Protein AF-A0A2E5KXA5-F1 (afdb_monomer_lite)

Secondary structure (DSSP, 8-state):
-----SS--HHHHHHHHHHHHHH-TT---EEEE--B-GGGHHHHHHHHHHTT-TT---B-TTSSBPP---TT---B-BEEEEES-SHHHHTTTTBBGGGSHHHHHHHHHHHHH-SEEEPPPEE-TTS-EE--EEE---GGGS--SSHHHHT-

Structure (mmCIF, N/CA/C/O backbone):
data_AF-A0A2E5KXA5-F1
#
_entry.id   AF-A0A2E5KXA5-F1
#
loop_
_atom_site.group_PDB
_atom_site.id
_atom_site.type_symbol
_atom_site.label_atom_id
_atom_site.label_alt_id
_atom_site.label_comp_id
_atom_site.label_asym_id
_atom_site.label_entity_id
_atom_site.label_seq_id
_atom_site.pdbx_PDB_ins_code
_atom_site.Cartn_x
_atom_site.Cartn_y
_atom_site.Cartn_z
_atom_site.occupancy
_atom_site.B_iso_or_equiv
_atom_site.auth_seq_id
_atom_site.auth_comp_id
_atom_site.auth_asym_id
_atom_site.auth_atom_id
_atom_site.pdbx_PDB_model_num
ATOM 1 N N . MET A 1 1 ? -23.837 -23.315 3.170 1.00 31.17 1 MET A N 1
ATOM 2 C CA . MET A 1 1 ? -23.643 -21.969 3.753 1.00 31.17 1 MET A CA 1
ATOM 3 C C . MET A 1 1 ? -22.189 -21.877 4.208 1.00 31.17 1 MET A C 1
ATOM 5 O O . MET A 1 1 ? -21.880 -22.210 5.343 1.00 31.17 1 MET A O 1
ATOM 9 N N . TYR A 1 2 ? -21.275 -21.596 3.276 1.00 32.22 2 TYR A N 1
ATOM 10 C CA . TYR A 1 2 ? -19.829 -21.607 3.523 1.00 32.22 2 TYR A CA 1
ATOM 11 C C . TYR A 1 2 ? -19.417 -20.203 3.975 1.00 32.22 2 TYR A C 1
ATOM 13 O O . TYR A 1 2 ? -19.534 -19.253 3.206 1.00 32.22 2 TYR A O 1
ATOM 21 N N . ARG A 1 3 ? -19.024 -20.062 5.246 1.00 36.06 3 ARG A N 1
ATOM 22 C CA . ARG A 1 3 ? -18.390 -18.843 5.761 1.00 36.06 3 ARG A CA 1
ATOM 23 C C . ARG A 1 3 ? -17.028 -18.716 5.077 1.00 36.06 3 ARG A C 1
ATOM 25 O O . ARG A 1 3 ? -16.118 -19.476 5.397 1.00 36.06 3 ARG A O 1
ATOM 32 N N . ALA A 1 4 ? -16.915 -17.805 4.114 1.00 38.41 4 ALA A N 1
ATOM 33 C CA . ALA A 1 4 ? -15.623 -17.360 3.613 1.00 38.41 4 ALA A CA 1
ATOM 34 C C . ALA A 1 4 ? -14.886 -16.699 4.786 1.00 38.41 4 ALA A C 1
ATOM 36 O O . ALA A 1 4 ? -15.422 -15.806 5.433 1.00 38.41 4 ALA A O 1
ATOM 37 N N . SER A 1 5 ? -13.718 -17.236 5.125 1.00 41.88 5 SER A N 1
ATOM 38 C CA . SER A 1 5 ? -12.832 -16.692 6.150 1.00 41.88 5 SER A CA 1
ATOM 39 C C . SER A 1 5 ? -12.443 -15.261 5.769 1.00 41.88 5 SER A C 1
ATOM 41 O O . SER A 1 5 ? -12.051 -15.030 4.631 1.00 41.88 5 SER A O 1
ATOM 43 N N . ASP A 1 6 ? -12.555 -14.334 6.723 1.00 51.38 6 ASP A N 1
ATOM 44 C CA . ASP A 1 6 ? -12.339 -12.879 6.605 1.00 51.38 6 ASP A CA 1
ATOM 45 C C . ASP A 1 6 ? -10.902 -12.447 6.211 1.00 51.38 6 ASP A C 1
ATOM 47 O O . ASP A 1 6 ? -10.542 -11.277 6.333 1.00 51.38 6 ASP A O 1
ATOM 51 N N . ALA A 1 7 ? -10.063 -13.366 5.728 1.00 55.81 7 ALA A N 1
ATOM 52 C CA . ALA A 1 7 ? -8.712 -13.098 5.256 1.00 55.81 7 ALA A CA 1
ATOM 53 C C . ALA A 1 7 ? -8.597 -13.472 3.773 1.00 55.81 7 ALA A C 1
ATOM 55 O O . ALA A 1 7 ? -8.814 -14.627 3.400 1.00 55.81 7 ALA A O 1
ATOM 56 N N . ILE A 1 8 ? -8.217 -12.504 2.930 1.00 62.84 8 ILE A N 1
ATOM 57 C CA . ILE A 1 8 ? -7.778 -12.798 1.560 1.00 62.84 8 ILE A CA 1
ATOM 58 C C . ILE A 1 8 ? -6.620 -13.786 1.672 1.00 62.84 8 ILE A C 1
ATOM 60 O O . ILE A 1 8 ? -5.606 -13.492 2.310 1.00 62.84 8 ILE A O 1
ATOM 64 N N . ARG A 1 9 ? -6.782 -14.972 1.086 1.00 74.19 9 ARG A N 1
ATOM 65 C CA . ARG A 1 9 ? -5.766 -16.013 1.187 1.00 74.19 9 ARG A CA 1
ATOM 66 C C . ARG A 1 9 ? -4.540 -15.590 0.368 1.00 74.19 9 ARG A C 1
ATOM 68 O O . ARG A 1 9 ? -4.713 -15.184 -0.782 1.00 74.19 9 ARG A O 1
ATOM 75 N N . PRO A 1 10 ? -3.310 -15.711 0.902 1.00 76.06 10 PRO A N 1
ATOM 76 C CA . PRO A 1 10 ? -2.109 -15.218 0.223 1.00 76.06 10 PRO A CA 1
ATOM 77 C C . PRO A 1 10 ? -1.923 -15.749 -1.205 1.00 76.06 10 PRO A C 1
ATOM 79 O O . PRO A 1 10 ? -1.500 -15.002 -2.083 1.00 76.06 10 PRO A O 1
ATOM 82 N N . TYR A 1 11 ? -2.284 -17.012 -1.460 1.00 81.12 11 TYR A N 1
ATOM 83 C CA . TYR A 1 11 ? -2.170 -17.613 -2.792 1.00 81.12 11 TYR A CA 1
ATOM 84 C C . TYR A 1 11 ? -3.185 -17.037 -3.798 1.00 81.12 11 TYR A C 1
ATOM 86 O O . TYR A 1 11 ? -2.830 -16.820 -4.948 1.00 81.12 11 TYR A O 1
ATOM 94 N N . GLU A 1 12 ? -4.411 -16.709 -3.369 1.00 85.12 12 GLU A N 1
ATOM 95 C CA . GLU A 1 12 ? -5.433 -16.108 -4.246 1.00 85.12 12 GLU A CA 1
ATOM 96 C C . GLU A 1 12 ? -5.028 -14.689 -4.652 1.00 85.12 12 GLU A C 1
ATOM 98 O O . GLU A 1 12 ? -5.184 -14.297 -5.807 1.00 85.12 12 GLU A O 1
ATOM 103 N N . LEU A 1 13 ? -4.458 -13.930 -3.710 1.00 88.19 13 LEU A N 1
ATOM 104 C CA . LEU A 1 13 ? -3.921 -12.602 -3.991 1.00 88.19 13 LEU A CA 1
ATOM 105 C C . LEU A 1 13 ? -2.721 -12.663 -4.939 1.00 88.19 13 LEU A C 1
ATOM 107 O O . LEU A 1 13 ? -2.598 -11.806 -5.811 1.00 88.19 13 LEU A O 1
ATOM 111 N N . LEU A 1 14 ? -1.851 -13.662 -4.780 1.00 90.94 14 LEU A N 1
ATOM 112 C CA . LEU A 1 14 ? -0.697 -13.867 -5.649 1.00 90.94 14 LEU A CA 1
ATOM 113 C C . LEU A 1 14 ? -1.122 -14.167 -7.089 1.00 90.94 14 LEU A C 1
ATOM 115 O O . LEU A 1 14 ? -0.659 -13.496 -8.011 1.00 90.94 14 LEU A O 1
ATOM 119 N N . ASP A 1 15 ? -2.020 -15.134 -7.274 1.00 92.19 15 ASP A N 1
ATOM 120 C CA . ASP A 1 15 ? -2.497 -15.537 -8.598 1.00 92.19 15 ASP A CA 1
ATOM 121 C C . ASP A 1 15 ? -3.225 -14.382 -9.299 1.00 92.19 15 ASP A C 1
ATOM 123 O O . ASP A 1 15 ? -2.900 -14.052 -10.441 1.00 92.19 15 ASP A O 1
ATOM 127 N N . LEU A 1 16 ? -4.117 -13.683 -8.584 1.00 92.19 16 LEU A N 1
ATOM 128 C CA . LEU A 1 16 ? -4.795 -12.497 -9.110 1.00 92.19 16 LEU A CA 1
ATOM 129 C C . LEU A 1 16 ? -3.803 -11.383 -9.468 1.00 92.19 16 LEU A C 1
ATOM 131 O O . LEU A 1 16 ? -3.939 -10.742 -10.509 1.00 92.19 16 LEU A O 1
ATOM 135 N N . SER A 1 17 ? -2.796 -11.137 -8.624 1.00 94.44 17 SER A N 1
ATOM 136 C CA . SER A 1 17 ? -1.803 -10.090 -8.891 1.00 94.44 17 SER A CA 1
ATOM 137 C C . SER A 1 17 ? -1.019 -10.388 -10.167 1.00 94.44 17 SER A C 1
ATOM 139 O O . SER A 1 17 ? -0.830 -9.497 -10.990 1.00 94.44 17 SER A O 1
ATOM 141 N N . ARG A 1 18 ? -0.622 -11.646 -10.378 1.00 94.50 18 ARG A N 1
ATOM 142 C CA . ARG A 1 18 ? 0.080 -12.080 -11.595 1.00 94.50 18 ARG A CA 1
ATOM 143 C C . ARG A 1 18 ? -0.782 -11.956 -12.842 1.00 94.50 18 ARG A C 1
ATOM 145 O O . ARG A 1 18 ? -0.290 -11.495 -13.870 1.00 94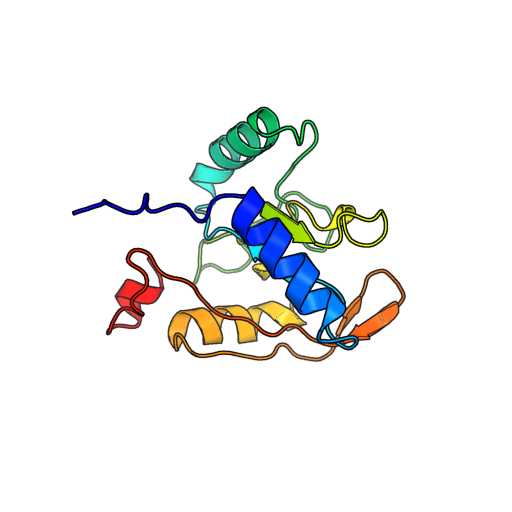.50 18 ARG A O 1
ATOM 152 N N . GLU A 1 19 ? -2.058 -12.322 -12.747 1.00 95.38 19 GLU A N 1
ATOM 153 C CA . GLU A 1 19 ? -3.010 -12.150 -13.846 1.00 95.38 19 GLU A CA 1
ATOM 154 C C . GLU A 1 19 ? -3.144 -10.670 -14.230 1.00 95.38 19 GLU A C 1
ATOM 156 O O . GLU A 1 19 ? -3.021 -10.320 -15.403 1.00 95.38 19 GLU A O 1
ATOM 161 N N . LEU A 1 20 ? -3.301 -9.782 -13.243 1.00 94.81 20 LEU A N 1
ATOM 162 C CA . LEU A 1 20 ? -3.411 -8.340 -13.472 1.00 94.81 20 LEU A CA 1
ATOM 163 C C . LEU A 1 20 ? -2.126 -7.738 -14.054 1.00 94.81 20 LEU A C 1
ATOM 165 O O . LEU A 1 20 ? -2.200 -6.962 -15.005 1.00 94.81 20 LEU A O 1
ATOM 169 N N . LEU A 1 21 ? -0.957 -8.104 -13.527 1.00 95.44 21 LEU A N 1
ATOM 170 C CA . LEU A 1 21 ? 0.334 -7.646 -14.051 1.00 95.44 21 LEU A CA 1
ATOM 171 C C . LEU A 1 21 ? 0.556 -8.116 -15.494 1.00 95.44 21 LEU A C 1
ATOM 173 O O . LEU A 1 21 ? 1.081 -7.366 -16.314 1.00 95.44 21 LEU A O 1
ATOM 177 N N . SER A 1 22 ? 0.115 -9.332 -15.832 1.00 95.12 22 SER A N 1
ATOM 178 C CA . SER A 1 22 ? 0.206 -9.843 -17.201 1.00 95.12 22 SER A CA 1
ATOM 179 C C . SER A 1 22 ? -0.800 -9.187 -18.150 1.00 95.12 22 SER A C 1
ATOM 181 O O . SER A 1 22 ? -0.485 -8.993 -19.324 1.00 95.12 22 SER A O 1
ATOM 183 N N . ALA A 1 23 ? -2.012 -8.886 -17.680 1.00 97.06 23 ALA A N 1
ATOM 184 C CA . ALA A 1 23 ? -3.068 -8.285 -18.493 1.00 97.06 23 ALA A CA 1
ATOM 185 C C . ALA A 1 23 ? -2.846 -6.784 -18.740 1.00 97.06 23 ALA A C 1
ATOM 187 O O . ALA A 1 23 ? -3.265 -6.259 -19.773 1.00 97.06 23 ALA A O 1
ATOM 188 N N . TYR A 1 24 ? -2.180 -6.094 -17.811 1.00 95.69 24 TYR A N 1
ATOM 189 C CA . TYR A 1 24 ? -2.003 -4.645 -17.837 1.00 95.69 24 TYR A CA 1
ATOM 190 C C . TYR A 1 24 ? -0.518 -4.262 -17.733 1.00 95.69 24 TYR A C 1
ATOM 192 O O . TYR A 1 24 ? -0.043 -3.956 -16.641 1.00 95.69 24 TYR A O 1
ATOM 200 N N . PRO A 1 25 ? 0.212 -4.168 -18.866 1.00 90.62 25 PRO A N 1
ATOM 201 C CA . PRO A 1 25 ? 1.655 -3.885 -18.879 1.00 90.62 25 PRO A CA 1
ATOM 202 C C . PRO A 1 25 ? 2.076 -2.546 -18.253 1.00 90.62 25 PRO A C 1
ATOM 204 O O . PRO A 1 25 ? 3.258 -2.307 -18.024 1.00 90.62 25 PRO A O 1
ATOM 207 N N . PHE A 1 26 ? 1.124 -1.641 -18.011 1.00 90.75 26 PHE A N 1
ATOM 208 C CA . PHE A 1 26 ? 1.361 -0.370 -17.325 1.00 90.75 26 PHE A CA 1
ATOM 209 C C . PHE A 1 26 ? 1.342 -0.495 -15.792 1.00 90.75 26 PHE A C 1
ATOM 211 O O . PHE A 1 26 ? 1.788 0.425 -15.107 1.00 90.75 26 PHE A O 1
ATOM 218 N N . ILE A 1 27 ? 0.835 -1.604 -15.239 1.00 93.62 27 ILE A N 1
ATOM 219 C CA . ILE A 1 27 ? 0.914 -1.902 -13.807 1.00 93.62 27 ILE A CA 1
ATOM 220 C C . ILE A 1 27 ? 2.262 -2.565 -13.554 1.00 93.62 27 ILE A C 1
ATOM 222 O O . ILE A 1 27 ? 2.553 -3.638 -14.070 1.00 93.62 27 ILE A O 1
ATOM 226 N N . ARG A 1 28 ? 3.095 -1.908 -12.748 1.00 92.25 28 ARG A N 1
ATOM 227 C CA . ARG A 1 28 ? 4.443 -2.396 -12.425 1.00 92.25 28 ARG A CA 1
ATOM 228 C C . ARG A 1 28 ? 4.502 -3.209 -11.137 1.00 92.25 28 ARG A C 1
ATOM 230 O O . ARG A 1 28 ? 5.401 -4.020 -10.974 1.00 92.25 28 ARG A O 1
ATOM 237 N N . LEU A 1 29 ? 3.583 -2.929 -10.218 1.00 92.94 29 LEU A N 1
ATOM 238 C CA . LEU A 1 29 ? 3.572 -3.459 -8.863 1.00 92.94 29 LEU A CA 1
ATOM 239 C C . LEU A 1 29 ? 2.138 -3.450 -8.339 1.00 92.94 29 LEU A C 1
ATOM 241 O O . LEU A 1 29 ? 1.423 -2.458 -8.493 1.00 92.94 29 LEU A O 1
ATOM 245 N N . ILE A 1 30 ? 1.750 -4.525 -7.667 1.00 95.44 30 ILE A N 1
ATOM 246 C CA . ILE A 1 30 ? 0.551 -4.585 -6.833 1.00 95.44 30 ILE A CA 1
ATOM 247 C C . ILE A 1 30 ? 1.018 -4.822 -5.406 1.00 95.44 30 ILE A C 1
ATOM 249 O O . ILE A 1 30 ? 1.802 -5.731 -5.155 1.00 95.44 30 ILE A O 1
ATOM 253 N N . SER A 1 31 ? 0.553 -4.002 -4.466 1.00 94.69 31 SER A N 1
ATOM 254 C CA . SER A 1 31 ? 0.933 -4.106 -3.058 1.00 94.69 31 SER A CA 1
ATOM 255 C C . SER A 1 31 ? -0.271 -3.976 -2.141 1.00 94.69 31 SER A C 1
ATOM 257 O O . SER A 1 31 ? -1.203 -3.229 -2.440 1.00 94.69 31 SER A O 1
ATOM 259 N N . VAL A 1 32 ? -0.206 -4.634 -0.988 1.00 95.25 32 VAL A N 1
ATOM 260 C CA . VAL A 1 32 ? -1.183 -4.484 0.092 1.00 95.25 32 VAL A CA 1
ATOM 261 C C . VAL A 1 32 ? -0.463 -4.017 1.346 1.00 95.25 32 VAL A C 1
ATOM 263 O O . VAL A 1 32 ? 0.574 -4.572 1.714 1.00 95.25 32 VAL A O 1
ATOM 266 N N . SER A 1 33 ? -1.043 -3.021 2.011 1.00 94.75 33 SER A N 1
ATOM 267 C CA . SER A 1 33 ? -0.607 -2.540 3.320 1.00 94.75 33 SER A CA 1
ATOM 268 C C . SER A 1 33 ? -1.675 -2.820 4.368 1.00 94.75 33 SER A C 1
ATOM 270 O O . SER A 1 33 ? -2.866 -2.708 4.071 1.00 94.75 33 SER A O 1
ATOM 272 N N . ASP A 1 34 ? -1.254 -3.145 5.588 1.00 92.94 34 ASP A N 1
ATOM 273 C CA . ASP A 1 34 ? -2.161 -3.177 6.740 1.00 92.94 34 ASP A CA 1
ATOM 274 C C . ASP A 1 34 ? -2.316 -1.784 7.340 1.00 92.94 34 ASP A C 1
ATOM 276 O O . ASP A 1 34 ? -1.366 -1.009 7.342 1.00 92.94 34 ASP A O 1
ATOM 280 N N . ALA A 1 35 ? -3.496 -1.474 7.875 1.00 91.69 35 ALA A N 1
ATOM 281 C CA . ALA A 1 35 ? -3.665 -0.347 8.784 1.00 91.69 35 ALA A CA 1
ATOM 282 C C . ALA A 1 35 ? -3.295 -0.817 10.195 1.00 91.69 35 ALA A C 1
ATOM 284 O O . ALA A 1 35 ? -3.914 -1.732 10.734 1.00 91.69 35 ALA A O 1
ATOM 285 N N . LEU A 1 36 ? -2.256 -0.217 10.764 1.00 90.19 36 LEU A N 1
ATOM 286 C CA . LEU A 1 36 ? -1.596 -0.698 11.971 1.00 90.19 36 LEU A CA 1
ATOM 287 C C . LEU A 1 36 ? -1.503 0.429 13.003 1.00 90.19 36 LEU A C 1
ATOM 289 O O . LEU A 1 36 ? -1.037 1.523 12.684 1.00 90.19 36 LEU A O 1
ATOM 293 N N . SER A 1 37 ? -1.883 0.168 14.252 1.00 89.06 37 SER A N 1
ATOM 294 C CA . SER A 1 37 ? -1.576 1.083 15.354 1.00 89.06 37 SER A CA 1
ATOM 295 C C . SER A 1 37 ? -0.070 1.015 15.700 1.00 89.06 37 SER A C 1
ATOM 297 O O . SER A 1 37 ? 0.544 -0.051 15.586 1.00 89.06 37 SER A O 1
ATOM 299 N N . PRO A 1 38 ? 0.587 2.118 16.107 1.00 87.12 38 PRO A N 1
ATOM 300 C CA . PRO A 1 38 ? 2.000 2.095 16.485 1.00 87.12 38 PRO A CA 1
ATOM 301 C C . PRO A 1 38 ? 2.330 1.067 17.576 1.00 87.12 38 PRO A C 1
ATOM 303 O O . PRO A 1 38 ? 3.416 0.486 17.555 1.00 87.12 38 PRO A O 1
ATOM 306 N N . GLU A 1 39 ? 1.404 0.830 18.504 1.00 89.19 39 GLU A N 1
ATOM 307 C CA . GLU A 1 39 ? 1.524 -0.149 19.582 1.00 89.19 39 GLU A CA 1
ATOM 308 C C . GLU A 1 39 ? 1.507 -1.604 19.089 1.00 89.19 39 GLU A C 1
ATOM 310 O O . GLU A 1 39 ? 2.233 -2.440 19.631 1.00 89.19 39 GLU A O 1
ATOM 315 N N . ASP A 1 40 ? 0.786 -1.901 18.007 1.00 91.56 40 ASP A N 1
ATOM 316 C CA . ASP A 1 40 ? 0.706 -3.247 17.428 1.00 91.56 40 ASP A CA 1
ATOM 317 C C . ASP A 1 40 ? 1.917 -3.602 16.551 1.00 91.56 40 ASP A C 1
ATOM 319 O O . ASP A 1 40 ? 2.060 -4.739 16.088 1.00 91.56 40 ASP A O 1
ATOM 323 N N . ARG A 1 41 ? 2.829 -2.650 16.314 1.00 92.19 41 ARG A N 1
ATOM 324 C CA . ARG A 1 41 ? 3.968 -2.818 15.402 1.00 92.19 41 ARG A CA 1
ATOM 325 C C . ARG A 1 41 ? 4.810 -4.054 15.700 1.00 92.19 41 ARG A C 1
ATOM 327 O O . ARG A 1 41 ? 5.174 -4.778 14.777 1.00 92.19 41 ARG A O 1
ATOM 334 N N . ALA A 1 42 ? 5.157 -4.280 16.965 1.00 93.44 42 ALA A N 1
ATOM 335 C CA . ALA A 1 42 ? 6.007 -5.408 17.343 1.00 93.44 42 ALA A CA 1
ATOM 336 C C . ALA A 1 42 ? 5.310 -6.754 17.088 1.00 93.44 42 ALA A C 1
ATOM 338 O O . ALA A 1 42 ? 5.958 -7.716 16.674 1.00 93.44 42 ALA A O 1
ATOM 339 N N . THR A 1 43 ? 3.991 -6.799 17.291 1.00 95.44 43 THR A N 1
ATOM 340 C CA . THR A 1 43 ? 3.151 -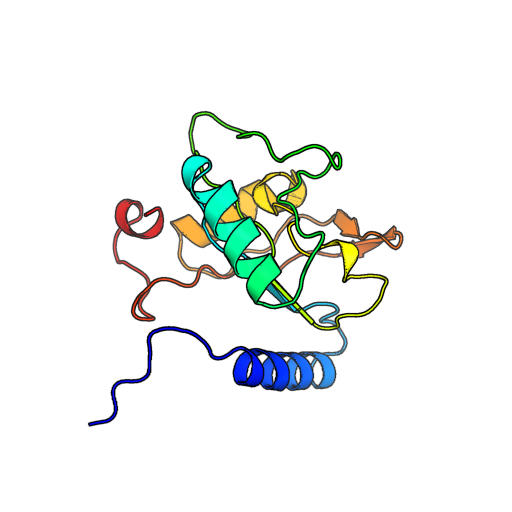7.963 16.999 1.00 95.44 43 THR A CA 1
ATOM 341 C C . THR A 1 43 ? 3.112 -8.232 15.498 1.00 95.44 43 THR A C 1
ATOM 343 O O . THR A 1 43 ? 3.380 -9.357 15.083 1.00 95.44 43 THR A O 1
ATOM 346 N N . TRP A 1 44 ? 2.881 -7.199 14.682 1.00 94.88 44 TRP A N 1
ATOM 347 C CA . TRP A 1 44 ? 2.888 -7.303 13.219 1.00 94.88 44 TRP A CA 1
ATOM 348 C C . TRP A 1 44 ? 4.247 -7.775 12.677 1.00 94.88 44 TRP A C 1
ATOM 350 O O . TRP A 1 44 ? 4.321 -8.708 11.882 1.00 94.88 44 TRP A O 1
ATOM 360 N N . GLU A 1 45 ? 5.356 -7.203 13.165 1.00 95.69 45 GLU A N 1
ATOM 361 C CA . GLU A 1 45 ? 6.710 -7.648 12.796 1.00 95.69 45 GLU A CA 1
ATOM 362 C C . GLU A 1 45 ? 7.008 -9.081 13.283 1.00 95.69 45 GLU A C 1
ATOM 364 O O . GLU A 1 45 ? 7.857 -9.764 12.714 1.00 95.69 45 GLU A O 1
ATOM 369 N N . GLY A 1 46 ? 6.357 -9.549 14.352 1.00 96.25 46 GLY A N 1
ATOM 370 C CA . GLY A 1 46 ? 6.389 -10.948 14.787 1.00 96.25 46 GLY A CA 1
ATOM 371 C C . GLY A 1 46 ? 5.689 -11.871 13.793 1.00 96.25 46 GLY A C 1
ATOM 372 O O . GLY A 1 46 ? 6.317 -12.791 13.283 1.00 96.25 46 GLY A O 1
ATOM 373 N N . GLN A 1 47 ? 4.440 -11.554 13.447 1.00 94.00 47 GLN A N 1
ATOM 374 C CA . GLN A 1 47 ? 3.629 -12.322 12.495 1.00 94.00 47 GLN A CA 1
ATOM 375 C C . GLN A 1 47 ? 4.317 -12.446 11.132 1.00 94.00 47 GLN A C 1
ATOM 377 O O . GLN A 1 47 ? 4.496 -13.546 10.624 1.00 94.00 47 GLN A O 1
ATOM 382 N N . MET A 1 48 ? 4.824 -11.338 10.589 1.00 94.12 48 MET A N 1
ATOM 383 C CA . MET A 1 48 ? 5.547 -11.350 9.314 1.00 94.12 48 MET A CA 1
ATOM 384 C C . MET A 1 48 ? 6.829 -12.202 9.358 1.00 94.12 48 MET A C 1
ATOM 386 O O . MET A 1 48 ? 7.221 -12.793 8.351 1.00 94.12 48 MET A O 1
ATOM 390 N N . ARG A 1 49 ? 7.507 -12.291 10.513 1.00 95.44 49 ARG A N 1
ATOM 391 C CA . ARG A 1 49 ? 8.663 -13.191 10.669 1.00 95.44 49 ARG A CA 1
ATOM 392 C C . ARG A 1 49 ? 8.238 -14.652 10.661 1.00 95.44 49 ARG A C 1
ATOM 394 O O . ARG A 1 49 ? 8.907 -15.449 10.006 1.00 95.44 49 ARG A O 1
ATOM 401 N N . ASP A 1 50 ? 7.138 -14.976 11.333 1.00 93.44 50 ASP A N 1
ATOM 402 C CA . ASP A 1 50 ? 6.562 -16.324 11.346 1.00 93.44 50 ASP A CA 1
ATOM 403 C C . ASP A 1 50 ? 6.065 -16.742 9.946 1.00 93.44 50 ASP A C 1
ATOM 405 O O . ASP A 1 50 ? 6.123 -17.917 9.590 1.00 93.44 50 ASP A O 1
ATOM 409 N N . GLU A 1 51 ? 5.672 -15.773 9.113 1.00 89.12 51 GLU A N 1
ATOM 410 C CA . GLU A 1 51 ? 5.296 -15.953 7.702 1.00 89.12 51 GLU A CA 1
ATOM 411 C C . GLU A 1 51 ? 6.490 -16.069 6.732 1.00 89.12 51 GLU A C 1
ATOM 413 O O . GLU A 1 51 ? 6.297 -16.280 5.534 1.00 89.12 51 GLU A O 1
ATOM 418 N N . GLY A 1 52 ? 7.731 -15.977 7.224 1.00 91.00 52 GLY A N 1
ATOM 419 C CA . GLY A 1 52 ? 8.939 -16.209 6.423 1.00 91.00 52 GLY A CA 1
ATOM 420 C C . GLY A 1 52 ? 9.719 -14.955 6.022 1.00 91.00 52 GLY A C 1
ATOM 421 O O . GLY A 1 52 ? 10.628 -15.052 5.196 1.00 91.00 52 GLY A O 1
ATOM 422 N N . PHE A 1 53 ? 9.439 -13.795 6.626 1.00 91.81 53 PHE A N 1
ATOM 423 C CA . PHE A 1 53 ? 10.200 -12.556 6.417 1.00 91.81 53 PHE A CA 1
ATOM 424 C C . PHE A 1 53 ? 11.088 -12.226 7.638 1.00 91.81 53 PHE A C 1
ATOM 426 O O . PHE A 1 53 ? 10.788 -11.309 8.405 1.00 91.81 53 PHE A O 1
ATOM 433 N N . PRO A 1 54 ? 12.215 -12.936 7.857 1.00 88.50 54 PRO A N 1
ATOM 434 C CA . PRO A 1 54 ? 12.961 -12.924 9.126 1.00 88.50 54 PRO A CA 1
ATOM 435 C C . PRO A 1 54 ? 13.530 -11.551 9.527 1.00 88.50 54 PRO A C 1
ATOM 437 O O . PRO A 1 54 ? 13.715 -11.266 10.713 1.00 88.50 54 PRO A O 1
ATOM 440 N N . THR A 1 55 ? 13.810 -10.685 8.551 1.00 89.75 55 THR A N 1
ATOM 441 C CA . THR A 1 55 ? 14.425 -9.361 8.750 1.00 89.75 55 THR A CA 1
ATOM 442 C C . THR A 1 55 ? 13.434 -8.204 8.614 1.00 89.75 55 THR A C 1
ATOM 444 O O . THR A 1 55 ? 13.846 -7.043 8.624 1.00 89.75 55 THR A O 1
ATOM 447 N N . ILE A 1 56 ? 12.134 -8.493 8.504 1.00 92.81 56 ILE A N 1
ATOM 448 C CA . ILE A 1 56 ? 11.095 -7.483 8.285 1.00 92.81 56 ILE A CA 1
ATOM 449 C C . ILE A 1 56 ? 11.051 -6.457 9.420 1.00 92.81 56 ILE A C 1
ATOM 451 O O . ILE A 1 56 ? 11.141 -6.802 10.599 1.00 92.81 56 ILE A O 1
ATOM 455 N N . ARG A 1 57 ? 10.922 -5.180 9.059 1.00 93.19 57 ARG A N 1
ATOM 456 C CA . ARG A 1 57 ? 10.753 -4.058 9.988 1.00 93.19 57 ARG A CA 1
ATOM 457 C C . ARG A 1 57 ? 9.863 -3.005 9.352 1.00 93.19 57 ARG A C 1
ATOM 459 O O . ARG A 1 57 ? 10.002 -2.740 8.157 1.00 93.19 57 ARG A O 1
ATOM 466 N N . VAL A 1 58 ? 9.029 -2.359 10.161 1.00 93.56 58 VAL A N 1
ATOM 467 C CA . VAL A 1 58 ? 8.269 -1.186 9.725 1.00 93.56 58 VAL A CA 1
ATOM 468 C C . VAL A 1 58 ? 9.204 0.023 9.631 1.00 93.56 58 VAL A C 1
ATOM 470 O O . VAL A 1 58 ? 9.793 0.457 10.631 1.00 93.56 58 VAL A O 1
ATOM 473 N N . ARG A 1 59 ? 9.359 0.567 8.423 1.00 91.12 59 ARG A N 1
ATOM 474 C CA . ARG A 1 59 ? 10.301 1.656 8.113 1.00 91.12 59 ARG A CA 1
ATOM 475 C C . ARG A 1 59 ? 9.624 2.830 7.416 1.00 91.12 59 ARG A C 1
ATOM 477 O O . ARG A 1 59 ? 8.749 2.623 6.579 1.00 91.12 59 ARG A O 1
ATOM 484 N N . SER A 1 60 ? 10.060 4.047 7.733 1.00 84.94 60 SER A N 1
ATOM 485 C CA . SER A 1 60 ? 9.680 5.250 6.984 1.00 84.94 60 SER A CA 1
ATOM 486 C C . SER A 1 60 ? 10.554 5.429 5.739 1.00 84.94 60 SER A C 1
ATOM 488 O O . SER A 1 60 ? 11.498 4.671 5.496 1.00 84.94 60 SER A O 1
ATOM 490 N N . GLN A 1 61 ? 10.268 6.467 4.949 1.00 77.19 61 GLN A N 1
ATOM 491 C CA . GLN A 1 61 ? 11.000 6.777 3.713 1.00 77.19 61 GLN A CA 1
ATOM 492 C C . GLN A 1 61 ? 12.494 6.998 3.944 1.00 77.19 61 GLN A C 1
ATOM 494 O O . GLN A 1 61 ? 13.302 6.683 3.076 1.00 77.19 61 GLN A O 1
ATOM 499 N N . GLN A 1 62 ? 12.880 7.484 5.121 1.00 65.94 62 GLN A N 1
ATOM 500 C CA . GLN A 1 62 ? 14.279 7.726 5.466 1.00 65.94 62 GLN A CA 1
ATOM 501 C C . GLN A 1 62 ? 15.018 6.445 5.898 1.00 65.94 62 GLN A C 1
ATOM 503 O O . GLN A 1 62 ? 16.154 6.523 6.355 1.00 65.94 62 GLN A O 1
ATOM 508 N N . GLY A 1 63 ? 14.385 5.268 5.810 1.00 63.53 63 GLY A N 1
ATOM 509 C CA . GLY A 1 63 ? 14.960 3.993 6.256 1.00 63.53 63 GLY A CA 1
ATOM 510 C C . GLY A 1 63 ? 15.064 3.856 7.780 1.00 63.53 63 GLY A C 1
ATOM 511 O O . GLY A 1 63 ? 15.467 2.807 8.279 1.00 63.53 63 GLY A O 1
ATOM 512 N N . ALA A 1 64 ? 14.669 4.893 8.520 1.00 65.00 64 ALA A N 1
ATOM 513 C CA . ALA A 1 64 ? 14.540 4.877 9.966 1.00 65.00 64 ALA A CA 1
ATOM 514 C C . ALA A 1 64 ? 13.293 4.073 10.387 1.00 65.00 64 ALA A C 1
ATOM 516 O O . ALA A 1 64 ? 12.364 3.900 9.586 1.00 65.00 64 ALA A O 1
ATOM 517 N N . PRO A 1 65 ? 13.231 3.587 11.642 1.00 67.19 65 PRO A N 1
ATOM 518 C CA . PRO A 1 65 ? 11.986 3.081 12.208 1.00 67.19 65 PRO A CA 1
ATOM 519 C C . PRO A 1 65 ? 10.864 4.096 11.962 1.00 67.19 65 PRO A C 1
ATOM 521 O O . PRO A 1 65 ? 11.057 5.275 12.263 1.00 67.19 65 PRO A O 1
ATOM 524 N N . SER A 1 66 ? 9.727 3.660 11.400 1.00 63.06 66 SER A N 1
ATOM 525 C CA . SER A 1 66 ? 8.651 4.616 11.104 1.00 63.06 66 SER A CA 1
ATOM 526 C C . SER A 1 66 ? 8.191 5.282 12.398 1.00 63.06 66 SER A C 1
ATOM 528 O O . SER A 1 66 ? 7.871 4.597 13.374 1.00 63.06 66 SER A O 1
ATOM 530 N N . ALA A 1 67 ? 8.234 6.612 12.415 1.00 61.16 67 ALA A N 1
ATOM 531 C CA . ALA A 1 67 ? 7.734 7.436 13.500 1.00 61.16 67 ALA A CA 1
ATOM 532 C C . ALA A 1 67 ? 6.356 7.964 13.105 1.00 61.16 67 ALA A C 1
ATOM 534 O O . ALA A 1 67 ? 6.060 8.146 11.925 1.00 61.16 67 ALA A O 1
ATOM 535 N N . VAL A 1 68 ? 5.497 8.232 14.082 1.00 58.16 68 VAL A N 1
ATOM 536 C CA . VAL A 1 68 ? 4.156 8.728 13.784 1.00 58.16 68 VAL A CA 1
ATOM 537 C C . VAL A 1 68 ? 4.246 10.141 13.205 1.00 58.16 68 VAL A C 1
ATOM 539 O O . VAL A 1 68 ? 4.548 11.100 13.907 1.00 58.16 68 VAL A O 1
ATOM 542 N N . HIS A 1 69 ? 4.009 10.267 11.898 1.00 54.09 69 HIS A N 1
ATOM 543 C CA . HIS A 1 69 ? 4.292 11.497 11.151 1.00 54.09 69 HIS A CA 1
ATOM 544 C C . HIS A 1 69 ? 3.241 12.613 11.317 1.00 54.09 69 HIS A C 1
ATOM 546 O O . HIS A 1 69 ? 3.437 13.710 10.800 1.00 54.09 69 HIS A O 1
ATOM 55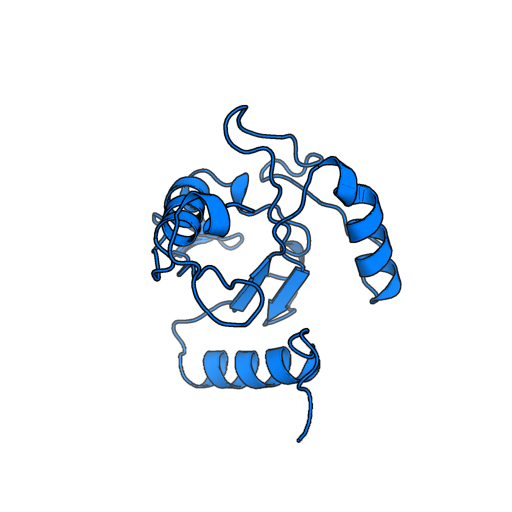2 N N . SER A 1 70 ? 2.132 12.392 12.034 1.00 46.72 70 SER A N 1
ATOM 553 C CA . SER A 1 70 ? 1.217 13.484 12.406 1.00 46.72 70 SER A CA 1
ATOM 554 C C . SER A 1 70 ? 0.377 13.148 13.632 1.00 46.72 70 SER A C 1
ATOM 556 O O . SER A 1 70 ? -0.173 12.049 13.699 1.00 46.72 70 SER A O 1
ATOM 558 N N . MET A 1 71 ? 0.176 14.127 14.518 1.00 48.91 71 MET A N 1
ATOM 559 C CA . MET A 1 71 ? -0.727 14.020 15.674 1.00 48.91 71 MET A CA 1
ATOM 560 C C . MET A 1 71 ? -2.179 13.671 15.293 1.00 48.91 71 MET A C 1
ATOM 562 O O . MET A 1 71 ? -2.891 13.098 16.108 1.00 48.91 71 MET A O 1
ATOM 566 N N . ASP A 1 72 ? -2.603 13.946 14.053 1.00 49.53 72 ASP A N 1
ATOM 567 C CA . ASP A 1 72 ? -3.995 13.754 13.623 1.00 49.53 72 ASP A CA 1
ATOM 568 C C . ASP A 1 72 ? -4.351 12.316 13.215 1.00 49.53 72 ASP A C 1
ATOM 570 O O . ASP A 1 72 ? -5.535 11.981 13.134 1.00 49.53 72 ASP A O 1
ATOM 574 N N . ARG A 1 73 ? -3.361 11.460 12.917 1.00 62.91 73 ARG A N 1
ATOM 575 C CA . ARG A 1 73 ? -3.574 10.059 12.506 1.00 62.91 73 ARG A CA 1
ATOM 576 C C . ARG A 1 73 ? -2.404 9.180 12.943 1.00 62.91 73 ARG A C 1
ATOM 578 O O . ARG A 1 73 ? -1.380 9.113 12.263 1.00 62.91 73 ARG A O 1
ATOM 585 N N . LEU A 1 74 ? -2.588 8.509 14.080 1.00 74.00 74 LEU A N 1
ATOM 586 C CA . LEU A 1 74 ? -1.649 7.559 14.680 1.00 74.00 74 LEU A CA 1
ATOM 587 C C . LEU A 1 74 ? -1.804 6.164 14.040 1.00 74.00 74 LEU A C 1
ATOM 589 O O . LEU A 1 74 ? -2.156 5.212 14.723 1.00 74.00 74 LEU A O 1
ATOM 593 N N . GLN A 1 75 ? -1.618 6.044 12.726 1.00 87.12 75 GLN A N 1
ATOM 594 C CA . GLN A 1 75 ? -1.623 4.746 12.040 1.00 87.12 75 GLN A CA 1
ATOM 595 C C . GLN A 1 75 ? -0.415 4.636 11.112 1.00 87.12 75 GLN A C 1
ATOM 597 O O . GLN A 1 75 ? -0.035 5.603 10.448 1.00 87.12 75 GLN A O 1
ATOM 602 N N . LEU A 1 76 ? 0.168 3.445 11.088 1.00 91.44 76 LEU A N 1
ATOM 603 C CA . LEU A 1 76 ? 1.218 3.005 10.185 1.00 91.44 76 LEU A CA 1
ATOM 604 C C . LEU A 1 76 ? 0.580 2.178 9.069 1.00 91.44 76 LEU A C 1
ATOM 606 O O . LEU A 1 76 ? -0.413 1.487 9.296 1.00 91.44 76 LEU A O 1
ATOM 610 N N . PHE A 1 77 ? 1.171 2.229 7.877 1.00 94.69 77 PHE A N 1
ATOM 611 C CA . PHE A 1 77 ? 0.685 1.487 6.716 1.00 94.69 77 PHE A CA 1
ATOM 612 C C . PHE A 1 77 ? 1.795 0.646 6.071 1.00 94.69 77 PHE A C 1
ATOM 614 O O . PHE A 1 77 ? 2.168 0.898 4.918 1.00 94.69 77 PHE A O 1
ATOM 621 N N . PRO A 1 78 ? 2.385 -0.324 6.799 1.00 95.56 78 PRO A N 1
ATOM 622 C CA . PRO A 1 78 ? 3.461 -1.141 6.258 1.00 95.56 78 PRO A CA 1
ATOM 623 C C . PRO A 1 78 ? 2.960 -2.028 5.118 1.00 95.56 78 PRO A C 1
ATOM 625 O O . PRO A 1 78 ? 1.938 -2.702 5.246 1.00 95.56 78 PRO A O 1
ATOM 628 N N . ILE A 1 79 ? 3.702 -2.063 4.011 1.00 95.19 79 ILE A N 1
ATOM 629 C CA . ILE A 1 79 ? 3.465 -3.032 2.933 1.00 95.19 79 ILE A CA 1
ATOM 630 C C . ILE A 1 79 ? 3.709 -4.446 3.476 1.00 95.19 79 ILE A C 1
ATOM 632 O O . ILE A 1 79 ? 4.826 -4.768 3.887 1.00 95.19 79 ILE A O 1
ATOM 636 N N . LYS A 1 80 ? 2.679 -5.292 3.451 1.00 93.75 80 LYS A N 1
ATOM 637 C CA . LYS A 1 80 ? 2.735 -6.700 3.882 1.00 93.75 80 LYS A CA 1
ATOM 638 C C . LYS A 1 80 ? 2.895 -7.673 2.721 1.00 93.75 80 LYS A C 1
ATOM 640 O O . LYS A 1 80 ? 3.469 -8.741 2.867 1.00 93.75 80 LYS A O 1
ATOM 645 N N . PHE A 1 81 ? 2.378 -7.289 1.560 1.00 93.75 81 PHE A N 1
ATOM 646 C CA . PHE A 1 81 ? 2.392 -8.088 0.346 1.00 93.75 81 PHE A CA 1
ATOM 647 C C . PHE A 1 81 ? 2.766 -7.193 -0.822 1.00 93.75 81 PHE A C 1
ATOM 649 O O . PHE A 1 81 ? 2.304 -6.051 -0.900 1.00 93.75 81 PHE A O 1
ATOM 656 N N . LEU A 1 82 ? 3.561 -7.730 -1.739 1.00 93.12 82 LEU A N 1
ATOM 657 C CA . LEU A 1 82 ? 3.835 -7.110 -3.021 1.00 93.12 82 LEU A CA 1
ATOM 658 C C . LEU A 1 82 ? 4.069 -8.176 -4.091 1.00 93.12 82 LEU A C 1
ATOM 660 O O . LEU A 1 82 ? 4.584 -9.248 -3.781 1.00 93.12 82 LEU A O 1
ATOM 664 N N . GLU A 1 83 ? 3.715 -7.857 -5.331 1.00 94.38 83 GLU A N 1
ATOM 665 C CA . GLU A 1 83 ? 4.036 -8.642 -6.522 1.00 94.38 83 GLU A CA 1
ATOM 666 C C . GLU A 1 83 ? 4.354 -7.681 -7.688 1.00 94.38 83 GLU A C 1
ATOM 668 O O . GLU A 1 83 ? 3.585 -6.734 -7.900 1.00 94.38 83 GLU A O 1
ATOM 673 N N . PRO A 1 84 ? 5.447 -7.893 -8.446 1.00 93.44 84 PRO A N 1
ATOM 674 C CA . PRO A 1 84 ? 6.387 -9.011 -8.337 1.00 93.44 84 PRO A CA 1
ATOM 675 C C . PRO A 1 84 ? 7.341 -8.898 -7.138 1.00 93.44 84 PRO A C 1
ATOM 677 O O . PRO A 1 84 ? 7.832 -7.818 -6.815 1.00 93.44 84 PRO A O 1
ATOM 680 N N . MET A 1 85 ? 7.644 -10.033 -6.500 1.00 89.44 85 MET A N 1
ATOM 681 C CA . MET A 1 85 ? 8.678 -10.142 -5.457 1.00 89.44 85 MET A CA 1
ATOM 682 C C . MET A 1 85 ? 10.099 -10.226 -6.051 1.00 89.44 85 MET A C 1
ATOM 684 O O . MET A 1 85 ? 10.859 -11.155 -5.770 1.00 89.44 85 MET A O 1
ATOM 688 N N . ASP A 1 86 ? 10.456 -9.276 -6.911 1.00 87.25 86 ASP A N 1
ATOM 689 C CA . ASP A 1 86 ? 11.801 -9.158 -7.480 1.00 87.25 86 ASP A CA 1
ATOM 690 C C . ASP A 1 86 ? 12.702 -8.234 -6.626 1.00 87.25 86 ASP A C 1
ATOM 692 O O . ASP A 1 86 ? 12.219 -7.561 -5.711 1.00 87.25 86 ASP A O 1
ATOM 696 N N . PRO A 1 87 ? 14.026 -8.189 -6.865 1.00 85.19 87 PRO A N 1
ATOM 697 C CA . PRO A 1 87 ? 14.933 -7.349 -6.081 1.00 85.19 87 PRO A CA 1
ATOM 698 C C . PRO A 1 87 ? 14.624 -5.843 -6.115 1.00 85.19 87 PRO A C 1
ATOM 700 O O . PRO A 1 87 ? 14.963 -5.142 -5.155 1.00 85.19 87 PRO A O 1
ATOM 703 N N . ASP A 1 88 ? 13.980 -5.344 -7.174 1.00 84.06 88 ASP A N 1
ATOM 704 C CA . ASP A 1 88 ? 13.680 -3.919 -7.336 1.00 84.06 88 ASP A CA 1
ATOM 705 C C . ASP A 1 88 ? 12.580 -3.486 -6.356 1.00 84.06 88 ASP A C 1
ATOM 707 O O . ASP A 1 88 ? 12.668 -2.412 -5.742 1.00 84.06 88 ASP A O 1
ATOM 711 N N . PHE A 1 89 ? 11.586 -4.355 -6.138 1.00 88.62 89 PHE A N 1
ATOM 712 C CA . PHE A 1 89 ? 10.446 -4.079 -5.263 1.00 88.62 89 PHE A CA 1
ATOM 713 C C . PHE A 1 89 ? 10.505 -4.758 -3.895 1.00 88.62 89 PHE A C 1
ATOM 715 O O . PHE A 1 89 ? 9.922 -4.224 -2.954 1.00 88.62 89 PHE A O 1
ATOM 722 N N . ALA A 1 90 ? 11.231 -5.865 -3.713 1.00 88.25 90 ALA A N 1
ATOM 723 C CA . ALA A 1 90 ? 11.276 -6.611 -2.444 1.00 88.25 90 ALA A CA 1
ATOM 724 C C . ALA A 1 90 ? 11.692 -5.731 -1.249 1.00 88.25 90 ALA A C 1
ATOM 726 O O . ALA A 1 90 ? 11.204 -5.888 -0.127 1.00 88.25 90 ALA A O 1
ATOM 727 N N . ARG A 1 91 ? 12.529 -4.715 -1.500 1.00 87.25 91 ARG A N 1
ATOM 728 C CA . ARG A 1 91 ? 12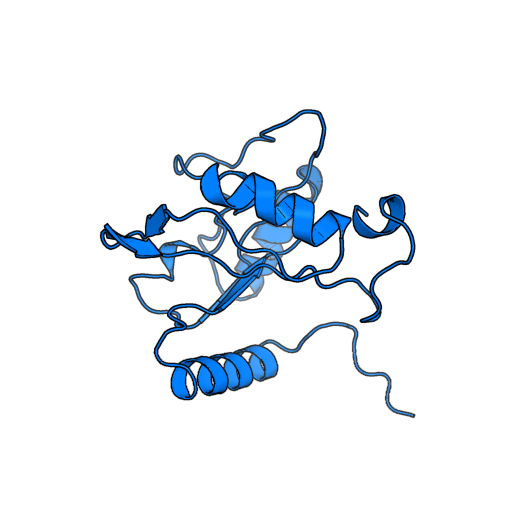.915 -3.685 -0.523 1.00 87.25 91 ARG A CA 1
ATOM 729 C C . ARG A 1 91 ? 11.780 -2.734 -0.117 1.00 87.25 91 ARG A C 1
ATOM 731 O O . ARG A 1 91 ? 12.030 -1.781 0.620 1.00 87.25 91 ARG A O 1
ATOM 738 N N . LEU A 1 92 ? 10.555 -2.923 -0.589 1.00 90.62 92 LEU A N 1
ATOM 739 C CA . LEU A 1 92 ? 9.376 -2.165 -0.170 1.00 90.62 92 LEU A CA 1
ATOM 740 C C . LEU A 1 92 ? 8.578 -2.898 0.914 1.00 90.62 92 LEU A C 1
ATOM 742 O O . LEU A 1 92 ? 7.803 -2.252 1.606 1.00 90.62 92 LEU A O 1
ATOM 746 N N . LEU A 1 93 ? 8.807 -4.193 1.160 1.00 92.94 93 LEU A N 1
ATOM 747 C CA . LEU A 1 93 ? 8.166 -4.898 2.279 1.00 92.94 93 LEU A CA 1
ATOM 748 C C . LEU A 1 93 ? 8.469 -4.217 3.621 1.00 92.94 93 LEU A C 1
ATOM 750 O O . LEU A 1 93 ? 9.630 -3.980 3.959 1.00 92.94 93 LEU A O 1
ATOM 754 N N . GLY A 1 94 ? 7.431 -3.905 4.393 1.00 93.44 94 GLY A N 1
ATOM 755 C CA . GLY A 1 94 ? 7.519 -3.164 5.653 1.00 93.44 94 GLY A CA 1
ATOM 756 C C . GLY A 1 94 ? 7.680 -1.648 5.490 1.00 93.44 94 GLY A C 1
ATOM 757 O O . GLY A 1 94 ? 7.750 -0.932 6.487 1.00 93.44 94 GLY A O 1
ATOM 758 N N . PHE A 1 95 ? 7.730 -1.120 4.265 1.00 93.25 95 PHE A N 1
ATOM 759 C CA . PHE A 1 95 ? 7.704 0.322 4.039 1.00 93.25 95 PHE A CA 1
ATOM 760 C C . PHE A 1 95 ? 6.332 0.895 4.406 1.00 93.25 95 PHE A C 1
ATOM 762 O O . PHE A 1 95 ? 5.311 0.453 3.886 1.00 93.25 95 PHE A O 1
ATOM 769 N N . ASP A 1 96 ? 6.316 1.879 5.301 1.00 93.81 96 ASP A N 1
ATOM 770 C CA . ASP A 1 96 ? 5.116 2.614 5.682 1.00 93.81 96 ASP A CA 1
ATOM 771 C C . ASP A 1 96 ? 4.778 3.658 4.614 1.00 93.81 96 ASP A C 1
ATOM 773 O O . ASP A 1 96 ? 5.374 4.741 4.564 1.00 93.81 96 ASP A O 1
ATOM 777 N N . ILE A 1 97 ? 3.792 3.348 3.769 1.00 93.19 97 ILE A N 1
ATOM 778 C CA . ILE A 1 97 ? 3.399 4.208 2.642 1.00 93.19 97 ILE A CA 1
ATOM 779 C C . ILE A 1 97 ?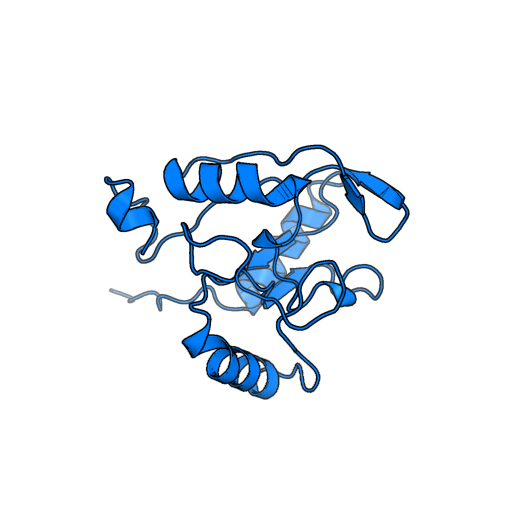 2.872 5.576 3.090 1.00 93.19 97 ILE A C 1
ATOM 781 O O . ILE A 1 97 ? 2.912 6.534 2.318 1.00 93.19 97 ILE A O 1
ATOM 785 N N . SER A 1 98 ? 2.426 5.709 4.344 1.00 91.56 98 SER A N 1
ATOM 786 C CA . SER A 1 98 ? 1.966 6.993 4.878 1.00 91.56 98 SER A CA 1
ATOM 787 C C . SER A 1 98 ? 3.111 7.971 5.152 1.00 91.56 98 SER A C 1
ATOM 789 O O . SER A 1 98 ? 2.878 9.182 5.233 1.00 91.56 98 SER A O 1
ATOM 791 N N . SER A 1 99 ? 4.345 7.468 5.272 1.00 90.00 99 SER A N 1
ATOM 792 C CA . SER A 1 99 ? 5.546 8.287 5.456 1.00 90.00 99 SER A CA 1
ATOM 793 C C . SER A 1 99 ? 5.986 8.999 4.173 1.00 90.00 99 SER A C 1
ATOM 795 O O . SER A 1 99 ? 6.733 9.973 4.242 1.00 90.00 99 SER A O 1
ATOM 797 N N . HIS A 1 100 ? 5.503 8.557 3.005 1.00 90.38 100 HIS A N 1
ATOM 798 C CA . HIS A 1 100 ? 5.862 9.155 1.724 1.00 90.38 100 HIS A CA 1
ATOM 799 C C . HIS A 1 100 ? 4.982 10.379 1.411 1.00 90.38 100 HIS A C 1
ATOM 801 O O . HIS A 1 100 ? 3.759 10.237 1.284 1.00 90.38 100 HIS A O 1
ATOM 807 N N . PRO A 1 101 ? 5.555 11.578 1.198 1.00 88.44 101 PRO A N 1
ATOM 808 C CA . PRO A 1 101 ? 4.785 12.813 1.061 1.00 88.44 101 PRO A CA 1
ATOM 809 C C . PRO A 1 101 ? 3.849 12.797 -0.154 1.00 88.44 101 PRO A C 1
ATOM 811 O O . PRO A 1 101 ? 2.692 13.189 -0.026 1.00 88.44 101 PRO A O 1
ATOM 814 N N . ALA A 1 102 ? 4.300 12.253 -1.292 1.00 91.88 102 ALA A N 1
ATOM 815 C CA . ALA A 1 102 ? 3.490 12.173 -2.515 1.00 91.88 102 ALA A CA 1
ATOM 816 C C . ALA A 1 102 ? 2.301 11.192 -2.415 1.00 91.88 102 ALA A C 1
ATOM 818 O O . ALA A 1 102 ? 1.356 11.282 -3.196 1.00 91.88 102 ALA A O 1
ATOM 819 N N . ILE A 1 103 ? 2.341 10.245 -1.465 1.00 92.88 103 ILE A N 1
ATOM 820 C CA . ILE A 1 103 ? 1.316 9.198 -1.296 1.00 92.88 103 ILE A CA 1
ATOM 821 C C . ILE A 1 103 ? 0.339 9.582 -0.181 1.00 92.88 103 ILE A C 1
ATOM 823 O O . ILE A 1 103 ? -0.864 9.346 -0.295 1.00 92.88 103 ILE A O 1
ATOM 827 N N . ARG A 1 104 ? 0.843 10.211 0.890 1.00 91.81 104 ARG A N 1
ATOM 828 C CA . ARG A 1 104 ? 0.122 10.456 2.146 1.00 91.81 104 ARG A CA 1
ATOM 829 C C . ARG A 1 104 ? -1.254 11.093 1.954 1.00 91.81 104 ARG A C 1
ATOM 831 O O . ARG A 1 104 ? -2.227 10.642 2.556 1.00 91.81 104 ARG A O 1
ATOM 838 N N . LYS A 1 105 ? -1.349 12.139 1.129 1.00 92.25 105 LYS A N 1
ATOM 839 C CA . LYS A 1 105 ? -2.612 12.858 0.899 1.00 92.25 105 LYS A CA 1
ATOM 840 C C . LYS A 1 105 ? -3.667 11.949 0.258 1.00 92.25 105 LYS A C 1
ATOM 842 O O . LYS A 1 105 ? -4.777 11.855 0.779 1.00 92.25 105 LYS A O 1
ATOM 847 N N . SER A 1 106 ? -3.308 11.264 -0.824 1.00 95.06 106 SER A N 1
ATOM 848 C CA . SER A 1 106 ? -4.220 10.389 -1.571 1.00 95.06 106 SER A CA 1
ATOM 849 C C . SER A 1 106 ? -4.573 9.121 -0.795 1.00 95.06 106 SER A C 1
ATOM 851 O O . SER A 1 106 ? -5.710 8.670 -0.859 1.00 95.06 106 SER A O 1
ATOM 853 N N . LEU A 1 107 ? -3.654 8.600 0.026 1.00 94.81 107 LEU A N 1
ATOM 854 C CA . LEU A 1 107 ? -3.935 7.500 0.952 1.00 94.81 107 LEU A CA 1
ATOM 855 C C . LEU A 1 107 ? -5.076 7.855 1.907 1.00 94.81 107 LEU A C 1
ATOM 857 O O . LEU A 1 107 ? -6.059 7.125 2.016 1.00 94.81 107 LEU A O 1
ATOM 861 N N . PHE A 1 108 ? -4.974 9.001 2.581 1.00 92.69 108 PHE A N 1
ATOM 862 C CA . PHE A 1 108 ? -6.010 9.412 3.522 1.00 92.69 108 PHE A CA 1
ATOM 863 C C . PHE A 1 108 ? -7.301 9.860 2.841 1.00 92.69 108 PHE A C 1
ATOM 865 O O . PHE A 1 108 ? -8.364 9.707 3.442 1.00 92.69 108 PHE A O 1
ATOM 872 N N . ALA A 1 109 ? -7.233 10.365 1.608 1.00 93.44 109 ALA A N 1
ATOM 873 C CA . ALA A 1 109 ? -8.419 10.594 0.793 1.00 93.44 109 ALA A CA 1
ATOM 874 C C . ALA A 1 109 ? -9.132 9.270 0.471 1.00 93.44 109 ALA A C 1
ATOM 876 O O . ALA A 1 109 ? -10.337 9.188 0.692 1.00 93.44 109 ALA A O 1
ATOM 877 N N . ALA A 1 110 ? -8.399 8.216 0.087 1.00 95.00 110 ALA A N 1
ATOM 878 C CA . ALA A 1 110 ? -8.972 6.912 -0.254 1.00 95.00 110 ALA A CA 1
ATOM 879 C C . ALA A 1 110 ? -9.629 6.254 0.961 1.00 95.00 110 ALA A C 1
ATOM 881 O O . ALA A 1 110 ? -10.710 5.680 0.855 1.00 95.00 110 ALA A O 1
ATOM 882 N N . ILE A 1 111 ? -9.007 6.389 2.136 1.00 92.38 111 ILE A N 1
ATOM 883 C CA . ILE A 1 111 ? -9.579 5.937 3.410 1.00 92.38 111 ILE A CA 1
ATOM 884 C C . ILE A 1 111 ? -10.840 6.735 3.754 1.00 92.38 111 ILE A C 1
ATOM 886 O O . ILE A 1 111 ? -11.834 6.167 4.193 1.00 92.38 111 ILE A O 1
ATOM 890 N N . ASP A 1 112 ? -10.830 8.052 3.571 1.00 91.19 112 ASP A N 1
ATOM 891 C CA . ASP A 1 112 ? -11.959 8.901 3.946 1.00 91.19 112 ASP A CA 1
ATOM 892 C C . ASP A 1 112 ? -13.161 8.724 2.996 1.00 91.19 112 ASP A C 1
ATOM 894 O O . ASP A 1 112 ? -14.311 8.721 3.450 1.00 91.19 112 ASP A O 1
ATOM 898 N N . SER A 1 113 ? -12.917 8.579 1.691 1.00 90.44 113 SER A N 1
ATOM 899 C CA . SER A 1 113 ? -13.948 8.483 0.651 1.00 90.44 113 SER A CA 1
ATOM 900 C C . SER A 1 113 ? -14.418 7.048 0.401 1.00 90.44 113 SER A C 1
ATOM 902 O O . SER A 1 113 ? -15.576 6.842 0.042 1.00 90.44 113 SER A O 1
ATOM 904 N N . GLY A 1 114 ? -13.541 6.059 0.590 1.00 88.81 114 GLY A N 1
ATOM 905 C CA . GLY A 1 114 ? -13.736 4.687 0.120 1.00 88.81 114 GLY A CA 1
ATOM 906 C C . GLY A 1 114 ? -13.643 4.541 -1.405 1.00 88.81 114 GLY A C 1
ATOM 907 O O . GLY A 1 114 ? -13.845 3.440 -1.928 1.00 88.81 114 GLY A O 1
ATOM 908 N N . ALA A 1 115 ? -13.354 5.621 -2.137 1.00 92.56 115 ALA A N 1
ATOM 909 C CA . ALA A 1 115 ? -13.148 5.618 -3.581 1.00 92.56 115 ALA A CA 1
ATOM 910 C C . ALA A 1 115 ? -11.705 5.222 -3.937 1.00 92.56 115 ALA A C 1
ATOM 912 O O . ALA A 1 115 ? -10.871 4.983 -3.063 1.00 92.56 115 ALA A O 1
ATOM 913 N N . ILE A 1 116 ? -11.437 5.089 -5.237 1.00 95.50 116 ILE A N 1
ATOM 914 C CA . ILE A 1 116 ? -10.064 4.982 -5.734 1.00 95.50 116 ILE A CA 1
ATOM 915 C C . ILE A 1 116 ? -9.485 6.395 -5.791 1.00 95.50 116 ILE A C 1
ATOM 917 O O . ILE A 1 116 ? -10.103 7.270 -6.391 1.00 95.50 116 ILE A O 1
ATOM 921 N N . GLU A 1 117 ? -8.306 6.596 -5.210 1.00 97.44 117 GLU A N 1
ATOM 922 C CA . GLU A 1 117 ? -7.561 7.856 -5.299 1.00 97.44 117 GLU A CA 1
ATOM 923 C C . GLU A 1 117 ? -6.186 7.623 -5.917 1.00 97.44 117 GLU A C 1
ATOM 925 O O . GLU A 1 117 ? -5.559 6.586 -5.703 1.00 97.44 117 GLU A O 1
ATOM 930 N N . THR A 1 118 ? -5.685 8.617 -6.640 1.00 96.94 118 THR A N 1
ATOM 931 C CA . THR A 1 118 ? -4.373 8.566 -7.291 1.00 96.94 118 THR A CA 1
ATOM 932 C C . THR A 1 118 ? -3.380 9.445 -6.539 1.00 96.94 118 THR A C 1
ATOM 934 O O . THR A 1 118 ? -3.704 10.571 -6.154 1.00 96.94 118 THR A O 1
ATOM 937 N N . SER A 1 119 ? -2.171 8.939 -6.292 1.00 96.44 119 SER A N 1
ATOM 938 C CA . SER A 1 119 ? -1.078 9.740 -5.730 1.00 96.44 119 SER A CA 1
ATOM 939 C C . SER A 1 119 ? -0.612 10.827 -6.700 1.00 96.44 119 SER A C 1
ATOM 941 O O . SER A 1 119 ? -0.862 10.764 -7.903 1.00 96.44 119 SER A O 1
ATOM 943 N N . GLU A 1 120 ? 0.148 11.793 -6.190 1.00 93.88 120 GLU A N 1
ATOM 944 C CA . GLU A 1 120 ? 0.967 12.641 -7.060 1.00 93.88 120 GLU A CA 1
ATOM 945 C C . GLU A 1 120 ? 2.037 11.791 -7.767 1.00 93.88 120 GLU A C 1
ATOM 947 O O . GLU A 1 120 ? 2.331 10.668 -7.337 1.00 93.88 120 GLU A O 1
ATOM 952 N N . LEU A 1 121 ? 2.615 12.313 -8.855 1.00 94.19 121 LEU A N 1
ATOM 953 C CA . LEU A 1 121 ? 3.752 11.658 -9.499 1.00 94.19 121 LEU A CA 1
ATOM 954 C C . LEU A 1 121 ? 4.970 11.698 -8.572 1.00 94.19 121 LEU A C 1
ATOM 956 O O . LEU A 1 121 ? 5.310 12.740 -8.014 1.00 94.19 121 LEU A O 1
ATOM 960 N N . PHE A 1 122 ? 5.666 10.574 -8.467 1.00 91.44 122 PHE A N 1
ATOM 961 C CA . PHE A 1 122 ? 6.953 10.471 -7.791 1.00 91.44 122 PHE A CA 1
ATOM 962 C C . PHE A 1 122 ? 7.868 9.508 -8.547 1.00 91.44 122 PHE A C 1
ATOM 964 O O . PHE A 1 122 ? 7.413 8.692 -9.349 1.00 91.44 122 PHE A O 1
ATOM 971 N N . SER A 1 123 ? 9.173 9.617 -8.311 1.00 89.12 123 SER A N 1
ATOM 972 C CA . SER A 1 123 ? 10.143 8.669 -8.856 1.00 89.12 123 SER A CA 1
ATOM 973 C C . SER A 1 123 ? 10.224 7.437 -7.968 1.00 89.12 123 SER A C 1
ATOM 975 O O . SER A 1 123 ? 10.426 7.545 -6.757 1.00 89.12 123 SER A O 1
ATOM 977 N N . PHE A 1 124 ? 10.099 6.264 -8.581 1.00 83.88 124 PHE A N 1
ATOM 978 C CA . PHE A 1 124 ? 10.384 5.001 -7.920 1.00 83.88 124 PHE A CA 1
ATOM 979 C C . PHE A 1 124 ? 11.890 4.834 -7.662 1.00 83.88 124 PHE A C 1
ATOM 981 O O . PHE A 1 124 ? 12.729 5.642 -8.059 1.00 83.88 124 PHE A O 1
ATOM 988 N N . ALA A 1 125 ? 12.216 3.750 -6.962 1.00 78.62 125 ALA A N 1
ATOM 989 C CA . ALA A 1 125 ? 13.560 3.284 -6.640 1.00 78.62 125 ALA A CA 1
ATOM 990 C C . ALA A 1 125 ? 14.572 3.329 -7.797 1.00 78.62 125 ALA A C 1
ATOM 992 O O . ALA A 1 125 ? 15.748 3.615 -7.582 1.00 78.62 125 ALA A O 1
ATOM 993 N N . ASP A 1 126 ? 14.087 3.002 -8.985 1.00 81.38 126 ASP A N 1
ATOM 994 C CA . ASP A 1 126 ? 14.797 2.888 -10.256 1.00 81.38 126 ASP A CA 1
ATOM 995 C C . ASP A 1 126 ? 14.869 4.220 -11.026 1.00 81.38 126 ASP A C 1
ATOM 997 O O . ASP A 1 126 ? 15.392 4.275 -12.135 1.00 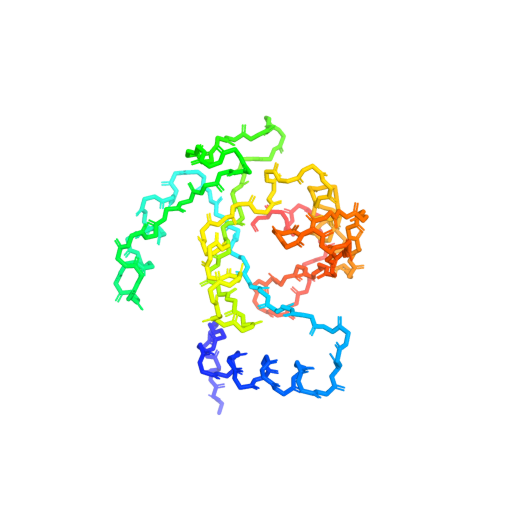81.38 126 ASP A O 1
ATOM 1001 N N . GLY A 1 127 ? 14.329 5.301 -10.454 1.00 84.75 127 GLY A N 1
ATOM 1002 C CA . GLY A 1 127 ? 14.262 6.625 -11.066 1.00 84.75 127 GLY A CA 1
ATOM 1003 C C . GLY A 1 127 ? 13.098 6.818 -12.039 1.00 84.75 127 GLY A C 1
ATOM 1004 O O . GLY A 1 127 ? 12.879 7.943 -12.492 1.00 84.75 127 GLY A O 1
ATOM 1005 N N . VAL A 1 128 ? 12.315 5.777 -12.338 1.00 87.88 128 VAL A N 1
ATOM 1006 C CA . VAL A 1 128 ? 11.186 5.876 -13.268 1.00 87.88 128 VAL A CA 1
ATOM 1007 C C . VAL A 1 128 ? 10.037 6.627 -12.585 1.00 87.88 128 VAL A C 1
ATOM 1009 O O . VAL A 1 128 ? 9.629 6.248 -11.483 1.00 87.88 128 VAL A O 1
ATOM 1012 N N . PRO A 1 129 ? 9.493 7.695 -13.195 1.00 92.12 129 PRO A N 1
ATOM 1013 C CA . PRO A 1 129 ? 8.342 8.392 -12.644 1.00 92.12 129 PRO A CA 1
ATOM 1014 C C . PRO A 1 129 ? 7.076 7.541 -12.767 1.00 92.12 129 PRO A C 1
ATOM 1016 O O . PRO A 1 129 ? 6.839 6.884 -13.780 1.00 92.12 129 PRO A O 1
ATOM 1019 N N . GLY A 1 130 ? 6.222 7.604 -11.753 1.00 92.62 130 GLY A N 1
ATOM 1020 C CA . GLY A 1 130 ? 4.891 7.019 -11.801 1.00 92.62 130 GLY A CA 1
ATOM 1021 C C . GLY A 1 130 ? 4.037 7.453 -10.620 1.00 92.62 130 GLY A C 1
ATOM 1022 O O . GLY A 1 130 ? 4.337 8.435 -9.945 1.00 92.62 130 GLY A O 1
ATOM 1023 N N . TRP A 1 131 ? 2.935 6.746 -10.411 1.00 95.00 131 TRP A N 1
ATOM 1024 C CA . TRP A 1 131 ? 1.932 7.067 -9.402 1.00 95.00 131 TRP A CA 1
ATOM 1025 C C . TRP A 1 131 ? 1.308 5.779 -8.858 1.00 95.00 131 TRP A C 1
ATOM 1027 O O . TRP A 1 131 ? 1.437 4.714 -9.463 1.00 95.00 131 TRP A O 1
ATOM 1037 N N . LEU A 1 132 ? 0.630 5.876 -7.714 1.00 95.31 132 LEU A N 1
ATOM 1038 C CA . LEU A 1 132 ? -0.121 4.776 -7.112 1.00 95.31 132 LEU A CA 1
ATOM 1039 C C . LEU A 1 132 ? -1.622 5.018 -7.213 1.00 95.31 132 LEU A C 1
ATOM 1041 O O . LEU A 1 132 ? -2.101 6.107 -6.898 1.00 95.31 132 LEU A O 1
ATOM 1045 N N . SER A 1 133 ? -2.353 3.975 -7.604 1.00 96.69 133 SER A N 1
ATOM 1046 C CA . SER A 1 133 ? -3.802 3.888 -7.436 1.00 96.69 133 SER A CA 1
ATOM 1047 C C . SER A 1 133 ? -4.096 3.252 -6.083 1.00 96.69 133 SER A C 1
ATOM 1049 O O . SER A 1 133 ? -3.658 2.135 -5.819 1.00 96.69 133 SER A O 1
ATOM 1051 N N . LEU A 1 134 ? -4.833 3.944 -5.222 1.00 96.62 134 LEU A N 1
ATOM 1052 C CA . LEU A 1 134 ? -5.070 3.548 -3.837 1.00 96.62 134 LEU A CA 1
ATOM 1053 C C . LEU A 1 134 ? -6.550 3.238 -3.640 1.00 96.62 134 LEU A C 1
ATOM 1055 O O . LEU A 1 134 ? -7.409 4.053 -3.968 1.00 96.62 134 LEU A O 1
ATOM 1059 N N . LYS A 1 135 ? -6.847 2.068 -3.074 1.00 94.88 135 LYS A N 1
ATOM 1060 C CA . LYS A 1 135 ? -8.201 1.653 -2.700 1.00 94.88 135 LYS A CA 1
ATOM 1061 C C . LYS A 1 135 ? -8.182 1.159 -1.260 1.00 94.88 135 LYS A C 1
ATOM 1063 O O . LYS A 1 135 ? -7.492 0.193 -0.952 1.00 94.88 135 LYS A O 1
ATOM 1068 N N . ALA A 1 136 ? -8.959 1.802 -0.394 1.00 93.12 136 ALA A N 1
ATOM 1069 C CA . ALA A 1 136 ? -9.171 1.302 0.957 1.00 93.12 136 ALA A CA 1
ATOM 1070 C C . ALA A 1 136 ? -10.098 0.075 0.925 1.00 93.12 136 ALA A C 1
ATOM 1072 O O . ALA A 1 136 ? -11.156 0.094 0.286 1.00 93.12 136 ALA A O 1
ATOM 1073 N N . VAL A 1 137 ? -9.686 -0.988 1.614 1.00 89.19 137 VAL A N 1
ATOM 1074 C CA . VAL A 1 137 ? -10.466 -2.214 1.808 1.00 89.19 137 VAL A CA 1
ATOM 1075 C C . VAL A 1 137 ? -10.840 -2.290 3.282 1.00 89.19 137 VAL A C 1
ATOM 1077 O O . VAL A 1 137 ? -9.973 -2.178 4.142 1.00 89.19 137 VAL A O 1
ATOM 1080 N N . TYR A 1 138 ? -12.129 -2.461 3.566 1.00 85.06 138 TYR A N 1
ATOM 1081 C CA . TYR A 1 138 ? -12.669 -2.465 4.926 1.00 85.06 138 TYR A CA 1
ATOM 1082 C C . TYR A 1 138 ? -13.174 -3.852 5.309 1.00 85.06 138 TYR A C 1
ATOM 1084 O O . TYR A 1 138 ? -13.575 -4.646 4.449 1.00 85.06 138 TYR A O 1
ATOM 1092 N N . PHE A 1 139 ? -13.189 -4.119 6.613 1.00 75.94 139 PHE A N 1
ATOM 1093 C CA . PHE A 1 139 ? -13.693 -5.371 7.164 1.00 75.94 139 PHE A CA 1
ATOM 1094 C C . PHE A 1 139 ? -15.153 -5.620 6.744 1.00 75.94 139 PHE A C 1
ATOM 1096 O O . PHE A 1 139 ? -15.973 -4.701 6.721 1.00 75.94 139 PHE A O 1
ATOM 1103 N N . GLY A 1 140 ? -15.482 -6.862 6.376 1.00 69.44 140 GLY A N 1
ATOM 1104 C CA . GLY A 1 140 ? -16.815 -7.233 5.879 1.00 69.44 140 GLY A CA 1
ATOM 1105 C C . GLY A 1 140 ? -17.103 -6.853 4.419 1.00 69.44 140 GLY A C 1
ATOM 1106 O O . GLY A 1 140 ? -18.254 -6.942 3.990 1.00 69.44 140 GLY A O 1
ATOM 1107 N N . HIS A 1 141 ? -16.088 -6.428 3.652 1.00 64.25 141 HIS A N 1
ATOM 1108 C CA . HIS A 1 141 ? -16.158 -6.113 2.213 1.00 64.25 141 HIS A CA 1
ATOM 1109 C C . HIS A 1 141 ? -17.210 -5.062 1.814 1.00 64.25 141 HIS A C 1
ATOM 1111 O O . HIS A 1 141 ? -17.552 -4.930 0.637 1.00 64.25 141 HIS A O 1
ATOM 1117 N N . LYS A 1 142 ? -17.711 -4.283 2.775 1.00 73.19 142 LYS A N 1
ATOM 1118 C CA . LYS A 1 142 ? -18.577 -3.128 2.541 1.00 73.19 142 LYS A CA 1
ATOM 1119 C C . LYS A 1 142 ? -17.861 -1.881 3.015 1.00 73.19 142 LYS A C 1
ATOM 1121 O O . LYS A 1 142 ? -17.341 -1.852 4.123 1.00 73.19 142 LYS A O 1
ATOM 1126 N N . THR A 1 143 ? -17.848 -0.850 2.179 1.00 78.31 143 THR A N 1
ATOM 1127 C CA . THR A 1 143 ? -17.392 0.475 2.593 1.00 78.31 143 THR A CA 1
ATOM 1128 C C . THR A 1 143 ? -18.322 0.982 3.698 1.00 78.31 143 THR A C 1
ATOM 1130 O O . THR A 1 143 ? -19.518 1.093 3.431 1.00 78.31 143 THR A O 1
ATOM 1133 N N . PRO A 1 144 ? -17.821 1.282 4.913 1.00 82.19 144 PRO A N 1
ATOM 1134 C CA . PRO A 1 144 ? -18.649 1.846 5.973 1.00 82.19 144 PRO A CA 1
ATOM 1135 C C . PRO A 1 144 ? -19.307 3.152 5.529 1.00 82.19 144 PRO A C 1
ATOM 1137 O O . PRO A 1 144 ? -18.730 3.902 4.735 1.00 82.19 144 PRO A O 1
ATOM 1140 N N . ASP A 1 145 ? -20.494 3.453 6.045 1.00 82.31 145 ASP A N 1
ATOM 1141 C CA . ASP A 1 145 ? -21.261 4.624 5.607 1.00 82.31 145 ASP A CA 1
ATOM 1142 C C . ASP A 1 145 ? -20.647 5.929 6.126 1.00 82.31 145 ASP A C 1
ATOM 1144 O O . ASP A 1 145 ? -20.673 6.955 5.439 1.00 82.31 145 ASP A O 1
ATOM 1148 N N . SER A 1 146 ? -20.024 5.892 7.309 1.00 82.19 146 SER A N 1
ATOM 1149 C CA . SER A 1 146 ? -19.439 7.075 7.930 1.00 82.19 146 SER A CA 1
ATOM 1150 C C . SER A 1 146 ? -17.918 7.146 7.799 1.00 82.19 146 SER A C 1
ATOM 1152 O O . SER A 1 146 ? -17.177 6.169 7.912 1.00 82.19 146 SER A O 1
ATOM 1154 N N . LYS A 1 147 ? -17.421 8.376 7.661 1.00 79.31 147 LYS A N 1
ATOM 1155 C CA . LYS A 1 147 ? -15.989 8.690 7.691 1.00 79.31 147 LYS A CA 1
ATOM 1156 C C . LYS A 1 147 ? -15.306 8.240 8.989 1.00 79.31 147 LYS A C 1
ATOM 1158 O O . LYS A 1 147 ? -14.133 7.888 8.974 1.00 79.31 147 LYS A O 1
ATOM 1163 N N . ALA A 1 148 ? -16.027 8.284 10.111 1.00 78.50 148 ALA A N 1
ATOM 1164 C CA . ALA A 1 148 ? -15.504 7.871 11.408 1.00 78.50 148 ALA A CA 1
ATOM 1165 C C . ALA A 1 148 ? -15.272 6.356 11.467 1.00 78.50 148 ALA A C 1
ATOM 1167 O O . ALA A 1 148 ? -14.245 5.931 11.980 1.00 78.50 148 ALA A O 1
ATOM 1168 N N . GLU A 1 149 ? -16.179 5.553 10.906 1.00 78.88 149 GLU A N 1
ATOM 1169 C CA . GLU A 1 149 ? -16.019 4.096 10.829 1.00 78.88 149 GLU A CA 1
ATOM 1170 C C . GLU A 1 149 ? -14.933 3.687 9.837 1.00 78.88 149 GLU A C 1
ATOM 1172 O O . GLU A 1 149 ? -14.183 2.763 10.118 1.00 78.88 149 GLU A O 1
ATOM 1177 N N . ARG A 1 150 ? -14.784 4.406 8.717 1.00 80.81 150 ARG A N 1
ATOM 1178 C CA . ARG A 1 150 ? -13.710 4.146 7.740 1.00 80.81 150 ARG A CA 1
ATOM 1179 C C . ARG A 1 150 ? -12.300 4.374 8.284 1.00 80.81 150 ARG A C 1
ATOM 1181 O O . ARG A 1 150 ? -11.336 3.903 7.697 1.00 80.81 150 ARG A O 1
ATOM 1188 N N . ARG A 1 151 ? -12.164 5.159 9.350 1.00 78.94 151 ARG A N 1
ATOM 1189 C CA . ARG A 1 151 ? -10.871 5.481 9.968 1.00 78.94 151 ARG A CA 1
ATOM 1190 C C . ARG A 1 151 ? -10.500 4.540 11.117 1.00 78.94 151 ARG A C 1
ATOM 1192 O O . ARG A 1 151 ? -9.444 4.745 11.708 1.00 78.94 151 ARG A O 1
ATOM 1199 N N . ARG A 1 152 ? -11.378 3.597 11.468 1.00 68.94 152 ARG A N 1
ATOM 1200 C CA . ARG A 1 152 ? -11.124 2.600 12.512 1.00 68.94 152 ARG A CA 1
ATOM 1201 C C . ARG A 1 152 ? -10.306 1.441 11.977 1.00 68.94 152 ARG A C 1
ATOM 1203 O O . ARG A 1 152 ? -10.498 1.094 10.793 1.00 68.94 152 ARG A O 1
#

Sequence (152 aa):
MYRASDAIRPYELLDLSRELLSAYPFIRLISVSDALSPEDRATWEGQMRDEGFPTIRVRSQQGAPSAVHSMDRLQLFPIKFLEPMDPDFARLLGFDISSHPAIRKSLFAAIDSGAIETSELFSFADGVPGWLSLKAVYFGHKTPDSKAERRR

Radius of gyration: 15.54 Å; chains: 1; bounding box: 39×36×38 Å

Foldseek 3Di:
DDPDPQDDDPVNVVVVQVVCCVVDVVDPKDWAWDWAAPVCQVVVLVVLCVVPPVPAAQAEPVRHRDDQPDPVARTFTATSDMPPCDPQCVVRGNYGQCNDPQRVVQQLVQLQVQDWGKGDWDAGPVRDIDIDTDGDADGPRDNDPHSVRSSD

pLDDT: mean 84.89, std 14.51, range [31.17, 97.44]